Protein AF-A0ABD2PBA4-F1 (afdb_monomer_lite)

Sequence (152 aa):
MIYDAWNKLKSTTIFNCYKHARFVRDDPGFADSISVAGNNDDDDVPLSVWARALKEGLPIGNEELEQYSSVDDFIATYEEPTDENILQNVIVYSQDSDDNDVDDDPEENCPTPSLSEALKAAEVLNLFAHSNFDDDTMKSIMSRLHNAVHTS

pLDDT: mean 75.85, std 15.3, range [40.12, 96.0]

Radius of gyration: 30.37 Å; chains: 1; bounding box: 61×45×69 Å

Secondary structure (DSSP, 8-state):
-HHHHHHH--HHHHHHHHHHTT-S---TTGGGS--S-S-S-TT---HHHHHHHHHH--S--HHHHHHHHTSSTT----PPPPHHHHHHHHHHHHHS-SS-----------PPPPHHHHHHHHHHHHHHHHHH---HHHHHHHHHHHHHHHH-

Organism: NCBI:txid559131

Structure (mmCIF, N/CA/C/O backbone):
data_AF-A0ABD2PBA4-F1
#
_entry.id   AF-A0ABD2PBA4-F1
#
loop_
_atom_site.group_PDB
_atom_site.id
_atom_site.type_symbol
_atom_site.label_atom_id
_atom_site.label_alt_id
_atom_site.label_comp_id
_atom_site.label_asym_id
_atom_site.label_entity_id
_atom_site.label_seq_id
_atom_site.pdbx_PDB_ins_code
_atom_site.Cartn_x
_atom_site.Cartn_y
_atom_site.Cartn_z
_atom_site.occupancy
_atom_site.B_iso_or_equiv
_atom_site.auth_seq_id
_atom_site.auth_comp_id
_atom_site.auth_asym_id
_atom_site.auth_atom_id
_atom_site.pdbx_PDB_model_num
ATOM 1 N N . MET A 1 1 ? 13.531 -28.979 -12.779 1.00 66.50 1 MET A N 1
ATOM 2 C CA . MET A 1 1 ? 12.574 -28.007 -13.359 1.00 66.50 1 MET A CA 1
ATOM 3 C C . MET A 1 1 ? 13.150 -26.591 -13.447 1.00 66.50 1 MET A C 1
ATOM 5 O O . MET A 1 1 ? 13.175 -26.062 -14.547 1.00 66.50 1 MET A O 1
ATOM 9 N N . ILE A 1 2 ? 13.686 -25.994 -12.370 1.00 76.56 2 ILE A N 1
ATOM 10 C CA . ILE A 1 2 ? 14.315 -24.655 -12.457 1.00 76.56 2 ILE A CA 1
ATOM 11 C C . ILE A 1 2 ? 15.716 -24.680 -13.100 1.00 76.56 2 ILE A C 1
ATOM 13 O O . ILE A 1 2 ? 16.056 -23.809 -13.891 1.00 76.56 2 ILE A O 1
ATOM 17 N N . TYR A 1 3 ? 16.495 -25.734 -12.837 1.00 86.50 3 TYR A N 1
ATOM 18 C CA . TYR A 1 3 ? 17.836 -25.932 -13.402 1.00 86.50 3 TYR A CA 1
ATOM 19 C C . TYR A 1 3 ? 17.828 -26.019 -14.940 1.00 86.50 3 TYR A C 1
ATOM 21 O O . TYR A 1 3 ? 18.609 -25.356 -15.619 1.00 86.50 3 TYR A O 1
ATOM 29 N N . ASP A 1 4 ? 16.879 -26.767 -15.507 1.00 84.88 4 ASP A N 1
ATOM 30 C CA . ASP A 1 4 ? 16.744 -26.907 -16.962 1.00 84.88 4 ASP A CA 1
ATOM 31 C C . ASP A 1 4 ? 16.287 -25.611 -17.641 1.00 84.88 4 ASP A C 1
ATOM 33 O O . ASP A 1 4 ? 16.601 -25.385 -18.809 1.00 84.88 4 ASP A O 1
ATOM 37 N N . ALA A 1 5 ? 15.550 -24.757 -16.925 1.00 82.31 5 ALA A N 1
ATOM 38 C CA . ALA A 1 5 ? 15.141 -23.447 -17.421 1.00 82.31 5 ALA A CA 1
ATOM 39 C C . ALA A 1 5 ? 16.347 -22.501 -17.540 1.00 82.31 5 ALA A C 1
ATOM 41 O O . ALA A 1 5 ? 16.506 -21.853 -18.575 1.00 82.31 5 ALA A O 1
ATOM 42 N N . TRP A 1 6 ? 17.244 -22.497 -16.546 1.00 85.06 6 TRP A N 1
ATOM 43 C CA . TRP A 1 6 ? 18.491 -21.725 -16.589 1.00 85.06 6 TRP A CA 1
ATOM 44 C C . TRP A 1 6 ? 19.427 -22.180 -17.712 1.00 85.06 6 TRP A C 1
ATOM 46 O O . TRP A 1 6 ? 19.964 -21.344 -18.432 1.00 85.06 6 TRP A O 1
ATOM 56 N N . ASN A 1 7 ? 19.545 -23.489 -17.946 1.00 89.00 7 ASN A N 1
ATOM 57 C CA . ASN A 1 7 ? 20.377 -24.021 -19.034 1.00 89.00 7 ASN A CA 1
ATOM 58 C C . ASN A 1 7 ? 19.819 -23.740 -20.440 1.00 89.00 7 ASN A C 1
ATOM 60 O O . ASN A 1 7 ? 20.557 -23.780 -21.423 1.00 89.00 7 ASN A O 1
ATOM 64 N N . LYS A 1 8 ? 18.515 -23.465 -20.559 1.00 87.56 8 LYS A N 1
ATOM 65 C CA . LYS A 1 8 ? 17.865 -23.088 -21.826 1.00 87.56 8 LYS A CA 1
ATOM 66 C C . LYS A 1 8 ? 17.869 -21.580 -22.073 1.00 87.56 8 LYS A C 1
ATOM 68 O O . LYS A 1 8 ? 17.494 -21.154 -23.169 1.00 87.56 8 LYS A O 1
ATOM 73 N N . LEU A 1 9 ? 18.272 -20.779 -21.086 1.00 88.19 9 LEU A N 1
ATOM 74 C CA . LEU A 1 9 ? 18.332 -19.331 -21.209 1.00 88.19 9 LEU A CA 1
ATOM 75 C C . LEU A 1 9 ? 19.422 -18.948 -22.213 1.00 88.19 9 LEU A C 1
ATOM 77 O O . LEU A 1 9 ? 20.600 -19.252 -22.039 1.00 88.19 9 LEU A O 1
ATOM 81 N N . LYS A 1 10 ? 19.024 -18.268 -23.288 1.00 92.25 10 LYS A N 1
ATOM 82 C CA . LYS A 1 10 ? 19.948 -17.761 -24.304 1.00 92.25 10 LYS A CA 1
ATOM 83 C C . LYS A 1 10 ? 20.220 -16.284 -24.060 1.00 92.25 10 LYS A C 1
ATOM 85 O O . LYS A 1 10 ? 19.338 -15.552 -23.615 1.00 92.25 10 LYS A O 1
ATOM 90 N N . SER A 1 11 ? 21.405 -15.824 -24.455 1.00 88.88 11 SER A N 1
ATOM 91 C CA . SER A 1 11 ? 21.753 -14.395 -24.430 1.00 88.88 11 SER A CA 1
ATOM 92 C C . SER A 1 11 ? 20.719 -13.534 -25.176 1.00 88.88 11 SER A C 1
ATOM 94 O O . SER A 1 11 ? 20.348 -12.466 -24.700 1.00 88.88 11 SER A O 1
ATOM 96 N N . THR A 1 12 ? 20.147 -14.043 -26.272 1.00 90.81 12 THR A N 1
ATOM 97 C CA . THR A 1 12 ? 19.061 -13.382 -27.019 1.00 90.81 12 THR A CA 1
ATOM 98 C C . THR A 1 12 ? 17.791 -13.191 -26.194 1.00 90.81 12 THR A C 1
ATOM 100 O O . THR A 1 12 ? 17.102 -12.190 -26.352 1.00 90.81 12 THR A O 1
ATOM 103 N N . THR A 1 13 ? 17.473 -14.138 -25.310 1.00 89.00 13 THR A N 1
ATOM 104 C CA . THR A 1 13 ? 16.317 -14.038 -24.415 1.00 89.00 13 THR A CA 1
ATOM 105 C C . THR A 1 13 ? 16.533 -12.911 -23.413 1.00 89.00 13 THR A C 1
ATOM 107 O O . THR A 1 13 ? 15.663 -12.062 -23.264 1.00 89.00 13 THR A O 1
ATOM 110 N N . ILE A 1 14 ? 17.719 -12.851 -22.799 1.00 87.75 14 ILE A N 1
ATOM 111 C CA . ILE A 1 14 ? 18.092 -11.775 -21.869 1.00 87.75 14 ILE A CA 1
ATOM 112 C C . ILE A 1 14 ? 18.046 -10.420 -22.586 1.00 87.75 14 ILE A C 1
ATOM 114 O O . ILE A 1 14 ? 17.422 -9.484 -22.095 1.00 87.75 14 ILE A O 1
ATOM 118 N N . PHE A 1 15 ? 18.635 -10.328 -23.779 1.00 86.44 15 PHE A N 1
ATOM 119 C CA . PHE A 1 15 ? 18.629 -9.107 -24.582 1.00 86.44 15 PHE A CA 1
ATOM 120 C C . PHE A 1 15 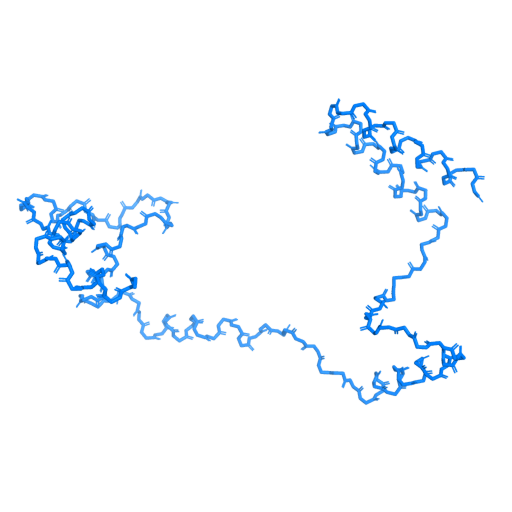? 17.208 -8.631 -24.914 1.00 86.44 15 PHE A C 1
ATOM 122 O O . PHE A 1 15 ? 16.892 -7.456 -24.736 1.00 86.44 15 PHE A O 1
ATOM 129 N N . ASN A 1 16 ? 16.327 -9.542 -25.334 1.00 84.38 16 ASN A N 1
ATOM 130 C CA . ASN A 1 16 ? 14.934 -9.209 -25.621 1.00 84.38 16 ASN A CA 1
ATOM 131 C C . ASN A 1 16 ? 14.201 -8.719 -24.367 1.00 84.38 16 ASN A C 1
ATOM 133 O O . ASN A 1 16 ? 13.466 -7.739 -24.453 1.00 84.38 16 ASN A O 1
ATOM 137 N N . CYS A 1 17 ? 14.437 -9.328 -23.200 1.00 83.88 17 CYS A N 1
ATOM 138 C CA . CYS A 1 17 ? 13.883 -8.838 -21.937 1.00 83.88 17 CYS A CA 1
ATOM 139 C C . CYS A 1 17 ? 14.348 -7.407 -21.634 1.00 83.88 17 CYS A C 1
ATOM 141 O O . CYS A 1 17 ? 13.520 -6.552 -21.337 1.00 83.88 17 CYS A O 1
ATOM 143 N N . TYR A 1 18 ? 15.644 -7.113 -21.782 1.00 82.44 18 TYR A N 1
ATOM 144 C CA . TYR A 1 18 ? 16.186 -5.762 -21.589 1.00 82.44 18 TYR A CA 1
ATOM 145 C C . TYR A 1 18 ? 15.609 -4.754 -22.591 1.00 82.44 18 TYR A C 1
ATOM 147 O O . TYR A 1 18 ? 15.323 -3.613 -22.230 1.00 82.44 18 TYR A O 1
ATOM 155 N N . LYS A 1 19 ? 15.392 -5.169 -23.842 1.00 82.69 19 LYS A N 1
ATOM 156 C CA . LYS A 1 19 ? 14.747 -4.345 -24.867 1.00 82.69 19 LYS A CA 1
ATOM 157 C C . LYS A 1 19 ? 13.286 -4.044 -24.524 1.00 82.69 19 LYS A C 1
ATOM 159 O O . LYS A 1 19 ? 12.886 -2.884 -24.548 1.00 82.69 19 LYS A O 1
ATOM 164 N N . HIS A 1 20 ? 12.501 -5.057 -24.159 1.00 79.94 20 HIS A N 1
ATOM 165 C CA . HIS A 1 20 ? 11.095 -4.883 -23.774 1.00 79.94 20 HIS A CA 1
ATOM 166 C C . HIS A 1 20 ? 10.936 -4.075 -22.483 1.00 79.94 20 HIS A C 1
ATOM 168 O O . HIS A 1 20 ? 10.027 -3.257 -22.387 1.00 79.94 20 HIS A O 1
ATOM 174 N N . ALA A 1 21 ? 11.863 -4.231 -21.539 1.00 76.38 21 ALA A N 1
ATOM 175 C CA . ALA A 1 21 ? 11.937 -3.421 -20.330 1.00 76.38 21 ALA A CA 1
ATOM 176 C C . ALA A 1 21 ? 12.589 -2.039 -20.556 1.00 76.38 21 ALA A C 1
ATOM 178 O O . ALA A 1 21 ? 12.846 -1.329 -19.592 1.00 76.38 21 ALA A O 1
ATOM 179 N N . ARG A 1 22 ? 12.838 -1.642 -21.818 1.00 73.50 22 ARG A N 1
ATOM 180 C CA . ARG A 1 22 ? 13.338 -0.316 -22.239 1.00 73.50 22 ARG A CA 1
ATOM 181 C C . ARG A 1 22 ? 14.720 0.074 -21.690 1.00 73.50 22 ARG A C 1
ATOM 183 O O . ARG A 1 22 ? 15.070 1.252 -21.638 1.00 73.50 22 ARG A O 1
ATOM 190 N N . PHE A 1 23 ? 15.548 -0.908 -21.337 1.00 75.00 23 PHE A N 1
ATOM 191 C CA . PHE A 1 23 ? 16.954 -0.683 -20.981 1.00 75.00 23 PHE A CA 1
ATOM 192 C C . PHE A 1 23 ? 17.845 -0.433 -22.203 1.00 75.00 23 PHE A C 1
ATOM 194 O O . PHE A 1 23 ? 18.869 0.242 -22.092 1.00 75.00 23 PHE A O 1
ATOM 201 N N . VAL A 1 24 ? 17.470 -0.975 -23.364 1.00 76.19 24 VAL A N 1
ATOM 202 C CA . VAL A 1 24 ? 18.208 -0.802 -24.622 1.00 76.19 24 VAL A CA 1
ATOM 203 C C . VAL A 1 24 ? 17.657 0.416 -25.362 1.00 76.19 24 VAL A C 1
ATOM 205 O O . VAL A 1 24 ? 16.467 0.480 -25.665 1.00 76.19 24 VAL A O 1
ATOM 208 N N . ARG A 1 25 ? 18.522 1.397 -25.635 1.00 67.00 25 ARG A N 1
ATOM 209 C CA . ARG A 1 25 ? 18.192 2.588 -26.427 1.00 67.00 25 ARG A CA 1
ATOM 210 C C . ARG A 1 25 ? 18.420 2.272 -27.905 1.00 67.00 25 ARG A C 1
ATOM 212 O O . ARG A 1 25 ? 19.555 2.325 -28.363 1.00 67.00 25 ARG A O 1
ATOM 219 N N . ASP A 1 26 ? 17.355 1.939 -28.626 1.00 63.47 26 ASP A N 1
ATOM 220 C CA . ASP A 1 26 ? 17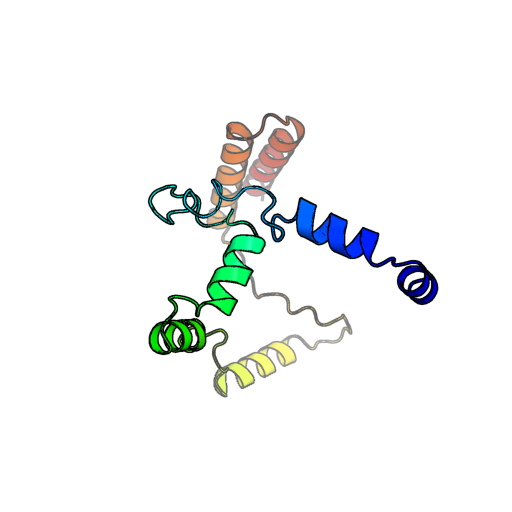.418 1.754 -30.085 1.00 63.47 26 ASP A CA 1
ATOM 221 C C . ASP A 1 26 ? 17.321 3.096 -30.850 1.00 63.47 26 ASP A C 1
ATOM 223 O O . ASP A 1 26 ? 17.610 3.138 -32.042 1.00 63.47 26 ASP A O 1
ATOM 227 N N . ASP A 1 27 ? 16.957 4.197 -30.175 1.00 56.44 27 ASP A N 1
ATOM 228 C CA . ASP A 1 27 ? 16.747 5.517 -30.784 1.00 56.44 27 ASP A CA 1
ATOM 229 C C . ASP A 1 27 ? 17.478 6.627 -29.990 1.00 56.44 27 ASP A C 1
ATOM 231 O O . ASP A 1 27 ? 17.219 6.791 -28.789 1.00 56.44 27 ASP A O 1
ATOM 235 N N . PRO A 1 28 ? 18.396 7.398 -30.612 1.00 53.84 28 PRO A N 1
ATOM 236 C CA . PRO A 1 28 ? 19.059 8.533 -29.971 1.00 53.84 28 PRO A CA 1
ATOM 237 C C . PRO A 1 28 ? 18.107 9.688 -29.606 1.00 53.84 28 PRO A C 1
ATOM 239 O O . PRO A 1 28 ? 18.500 10.543 -28.818 1.00 53.84 28 PRO A O 1
ATOM 242 N N . GLY A 1 29 ? 16.867 9.712 -30.113 1.00 50.88 29 GLY A N 1
ATOM 243 C CA . GLY A 1 29 ? 15.868 10.739 -29.788 1.00 50.88 29 GLY A CA 1
ATOM 244 C C . GLY A 1 29 ? 15.077 10.509 -28.492 1.00 50.88 29 GLY A C 1
ATOM 245 O O . GLY A 1 29 ? 14.433 11.429 -28.001 1.00 50.88 29 GLY A O 1
ATOM 246 N N . PHE A 1 30 ? 15.128 9.308 -27.905 1.00 51.16 30 PHE A N 1
ATOM 247 C CA . PHE A 1 30 ? 14.354 8.965 -26.697 1.00 51.16 30 PHE A CA 1
ATOM 248 C C . PHE A 1 30 ? 15.102 9.268 -25.386 1.00 51.16 30 PHE A C 1
ATOM 250 O O . PHE A 1 30 ? 14.560 9.129 -24.291 1.00 51.16 30 PHE A O 1
ATOM 257 N N . ALA A 1 31 ? 16.377 9.656 -25.470 1.00 50.16 31 ALA A N 1
ATOM 258 C CA . ALA A 1 31 ? 17.201 9.922 -24.293 1.00 50.16 31 ALA A CA 1
ATOM 259 C C . ALA A 1 31 ? 16.815 11.210 -23.540 1.00 50.16 31 ALA A C 1
ATOM 261 O O . ALA A 1 31 ? 17.262 11.361 -22.407 1.00 50.16 31 ALA A O 1
ATOM 262 N N . ASP A 1 32 ? 15.987 12.077 -24.133 1.00 47.47 32 ASP A N 1
ATOM 263 C CA . ASP A 1 32 ? 15.746 13.448 -23.656 1.00 47.47 32 ASP A CA 1
ATOM 264 C C . ASP A 1 32 ? 14.282 13.739 -23.263 1.00 47.47 32 ASP A C 1
ATOM 266 O O . ASP A 1 32 ? 13.960 14.822 -22.794 1.00 47.47 32 ASP A O 1
ATOM 270 N N . SER A 1 33 ? 13.362 12.778 -23.426 1.00 47.84 33 SER A N 1
ATOM 271 C CA . SER A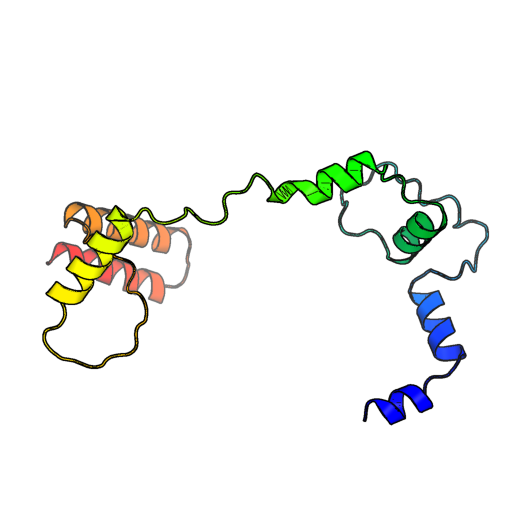 1 33 ? 11.924 13.005 -23.186 1.00 47.84 33 SER A CA 1
ATOM 272 C C . SER A 1 33 ? 11.396 12.454 -21.858 1.00 47.84 33 SER A C 1
ATOM 274 O O . SER A 1 33 ? 10.186 12.390 -21.669 1.00 47.84 33 SER A O 1
ATOM 276 N N . ILE A 1 34 ? 12.267 12.034 -20.939 1.00 49.31 34 ILE A N 1
ATOM 277 C CA . ILE A 1 34 ? 11.867 11.718 -19.558 1.00 49.31 34 ILE A CA 1
ATOM 278 C C . ILE A 1 34 ? 12.523 12.755 -18.650 1.00 49.31 34 ILE A C 1
ATOM 280 O O . ILE A 1 34 ? 13.345 12.454 -17.790 1.00 49.31 34 ILE A O 1
ATOM 284 N N . SER A 1 35 ? 12.183 14.018 -18.893 1.00 45.38 35 SER A N 1
ATOM 285 C CA . SER A 1 35 ? 12.215 15.017 -17.840 1.00 45.38 35 SER A CA 1
ATOM 286 C C . SER A 1 35 ? 11.220 14.562 -16.775 1.00 45.38 35 SER A C 1
ATOM 288 O O . SER A 1 35 ? 10.023 14.464 -17.053 1.00 45.38 35 SER A O 1
ATOM 290 N N . VAL A 1 36 ? 11.717 14.277 -15.571 1.00 50.12 36 VAL A N 1
ATOM 291 C CA . VAL A 1 36 ? 10.933 14.204 -14.328 1.00 50.12 36 VAL A CA 1
ATOM 292 C C . VAL A 1 36 ? 10.397 15.611 -14.057 1.00 50.12 36 VAL A C 1
ATOM 294 O O . VAL A 1 36 ? 10.909 16.367 -13.243 1.00 50.12 36 VAL A O 1
ATOM 297 N N . ALA A 1 37 ? 9.451 16.036 -14.879 1.00 48.25 37 ALA A N 1
ATOM 298 C CA . ALA A 1 37 ? 8.822 17.335 -14.809 1.00 48.25 37 ALA A CA 1
ATOM 299 C C . ALA A 1 37 ? 7.374 17.153 -15.262 1.00 48.25 37 ALA A C 1
ATOM 301 O O . ALA A 1 37 ? 7.032 17.392 -16.417 1.00 48.25 37 ALA A O 1
ATOM 302 N N . GLY A 1 38 ? 6.536 16.711 -14.322 1.00 45.44 38 GLY A N 1
ATOM 303 C CA . GLY A 1 38 ? 5.153 17.177 -14.288 1.00 45.44 38 GLY A CA 1
ATOM 304 C C . GLY A 1 38 ? 4.039 16.202 -14.647 1.00 45.44 38 GLY A C 1
ATOM 305 O O . GLY A 1 38 ? 3.067 16.667 -15.227 1.00 45.44 38 GLY A O 1
ATOM 306 N N . ASN A 1 39 ? 4.104 14.922 -14.268 1.00 40.12 39 ASN A N 1
ATOM 307 C CA . ASN A 1 39 ? 2.890 14.101 -14.165 1.00 40.12 39 ASN A CA 1
ATOM 308 C C . ASN A 1 39 ? 2.814 13.475 -12.768 1.00 40.12 39 ASN A C 1
ATOM 310 O O . ASN A 1 39 ? 3.691 12.713 -12.387 1.00 40.12 39 ASN A O 1
ATOM 314 N N . ASN A 1 40 ? 1.764 13.850 -12.041 1.00 48.59 40 ASN A N 1
ATOM 315 C CA . ASN A 1 40 ? 1.453 13.561 -10.636 1.00 48.59 40 ASN A CA 1
ATOM 316 C C . ASN A 1 40 ? 1.063 12.091 -10.343 1.00 48.59 40 ASN A C 1
ATOM 318 O O . ASN A 1 40 ? 0.294 11.847 -9.420 1.00 48.59 40 ASN A O 1
ATOM 322 N N . ASP A 1 41 ? 1.576 11.128 -11.109 1.00 53.22 41 ASP A N 1
ATOM 323 C CA . ASP A 1 41 ? 1.389 9.694 -10.852 1.00 53.22 41 ASP A CA 1
ATOM 324 C C . ASP A 1 41 ? 2.765 9.091 -10.527 1.00 53.22 41 ASP A C 1
ATOM 326 O O . ASP A 1 41 ? 3.407 8.454 -11.366 1.00 53.22 41 ASP A O 1
ATOM 330 N N . ASP A 1 42 ? 3.255 9.373 -9.317 1.00 56.97 42 ASP A N 1
ATOM 331 C CA . ASP A 1 42 ? 4.604 9.015 -8.846 1.00 56.97 42 ASP A CA 1
ATOM 332 C C . ASP A 1 42 ? 4.858 7.490 -8.775 1.00 56.97 42 ASP A C 1
ATOM 334 O O . ASP A 1 42 ? 6.007 7.055 -8.666 1.00 56.97 42 ASP A O 1
ATOM 338 N N . ASP A 1 43 ? 3.817 6.662 -8.915 1.00 57.78 43 ASP A N 1
ATOM 339 C CA . ASP A 1 43 ? 3.892 5.208 -8.722 1.00 57.78 43 ASP A CA 1
ATOM 340 C C . ASP A 1 43 ? 4.235 4.400 -9.993 1.00 57.78 43 ASP A C 1
ATOM 342 O O . ASP A 1 43 ? 4.691 3.260 -9.893 1.00 57.78 43 ASP A O 1
ATOM 346 N N . ASP A 1 44 ? 4.096 4.970 -11.198 1.00 67.00 44 ASP A N 1
ATOM 347 C CA . ASP A 1 44 ? 4.231 4.234 -12.475 1.00 67.00 44 ASP A CA 1
ATOM 348 C C . ASP A 1 44 ? 5.546 4.525 -13.230 1.00 67.00 44 ASP A C 1
ATOM 350 O O . ASP A 1 44 ? 5.631 4.529 -14.465 1.00 67.00 44 ASP A O 1
ATOM 354 N N . VAL A 1 45 ? 6.634 4.756 -12.492 1.00 69.94 45 VAL A N 1
ATOM 355 C CA . VAL A 1 45 ? 7.958 5.007 -13.081 1.00 69.94 45 VAL A CA 1
ATOM 356 C C . VAL A 1 45 ? 8.582 3.696 -13.608 1.00 69.94 45 VAL A C 1
ATOM 358 O O . VAL A 1 45 ? 8.845 2.773 -12.832 1.00 69.94 45 VAL A O 1
ATOM 361 N N . PRO A 1 46 ? 8.917 3.578 -14.915 1.00 75.94 46 PRO A N 1
ATOM 362 C CA . PRO A 1 46 ? 9.478 2.344 -15.473 1.00 75.94 46 PRO A CA 1
ATOM 363 C C . PRO A 1 46 ? 10.820 1.943 -14.841 1.00 75.94 46 PRO A C 1
ATOM 365 O O . PRO A 1 46 ? 11.709 2.777 -14.674 1.00 75.94 46 PRO A O 1
ATOM 368 N N . LEU A 1 47 ? 11.044 0.640 -14.618 1.00 73.69 47 LEU A N 1
ATOM 369 C CA . LEU A 1 47 ? 12.268 0.102 -13.992 1.00 73.69 47 LEU A CA 1
ATOM 370 C C . LEU A 1 47 ? 13.576 0.550 -14.679 1.00 73.69 47 LEU A C 1
ATOM 372 O O . LEU A 1 47 ? 14.599 0.744 -14.024 1.00 73.69 47 LEU A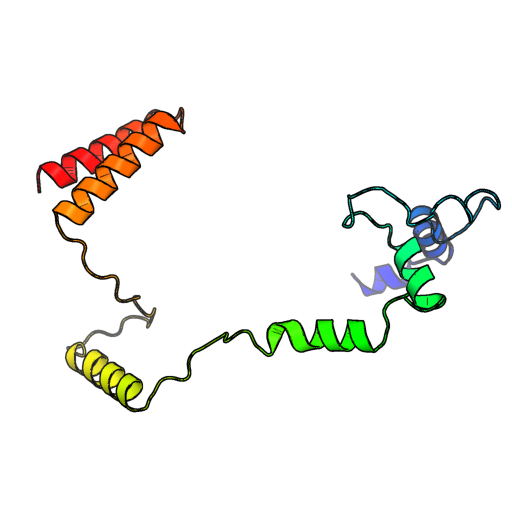 O 1
ATOM 376 N N . SER A 1 48 ? 13.554 0.764 -15.998 1.00 74.81 48 SER A N 1
ATOM 377 C CA . SER A 1 48 ? 14.702 1.293 -16.748 1.00 74.81 48 SER A CA 1
ATOM 378 C C . SER A 1 48 ? 15.119 2.709 -16.337 1.00 74.81 48 SER A C 1
ATOM 380 O O . SER A 1 48 ? 16.273 3.087 -16.536 1.00 74.81 48 SER A O 1
ATOM 382 N N . VAL A 1 49 ? 14.179 3.509 -15.823 1.00 75.31 49 VAL A N 1
ATOM 383 C CA . VAL A 1 49 ? 14.422 4.869 -15.320 1.00 75.31 49 VAL A CA 1
ATOM 384 C C . VAL A 1 49 ? 15.082 4.782 -13.947 1.00 75.31 49 VAL A C 1
ATOM 386 O O . VAL A 1 49 ? 16.166 5.334 -13.775 1.00 75.31 49 VAL A O 1
ATOM 389 N N . TRP A 1 50 ? 14.520 3.983 -13.035 1.00 74.25 50 TRP A N 1
ATOM 390 C CA . TRP A 1 50 ? 15.099 3.712 -11.714 1.00 74.25 50 TRP A CA 1
ATOM 391 C C . TRP A 1 50 ? 16.527 3.175 -11.783 1.00 74.25 50 TRP A C 1
ATOM 393 O O . TRP A 1 50 ? 17.427 3.688 -11.125 1.00 74.25 50 TRP A O 1
ATOM 403 N N . ALA A 1 51 ? 16.771 2.179 -12.632 1.00 76.69 51 ALA A N 1
ATOM 404 C CA . ALA A 1 51 ? 18.100 1.599 -12.789 1.00 76.69 51 ALA A CA 1
ATOM 405 C C . ALA A 1 51 ? 19.131 2.587 -13.360 1.00 76.69 51 ALA A C 1
ATOM 407 O O . ALA A 1 51 ? 20.323 2.475 -13.071 1.00 76.69 51 ALA A O 1
ATOM 408 N N . ARG A 1 52 ? 18.689 3.553 -14.176 1.00 76.19 52 ARG A N 1
ATOM 409 C CA . ARG A 1 52 ? 19.556 4.625 -14.670 1.00 76.19 52 ARG A CA 1
ATOM 410 C C . ARG A 1 52 ? 19.854 5.633 -13.570 1.00 76.19 52 ARG A C 1
ATOM 412 O O . ARG A 1 52 ? 21.022 5.945 -13.385 1.00 76.19 52 ARG A O 1
ATOM 419 N N . ALA A 1 53 ? 18.835 6.058 -12.827 1.00 72.69 53 ALA A N 1
ATOM 420 C CA . ALA A 1 53 ? 19.004 6.951 -11.689 1.00 72.69 53 ALA A CA 1
ATOM 421 C C . ALA A 1 53 ? 19.966 6.341 -10.655 1.00 72.69 53 ALA A C 1
ATOM 423 O O . ALA A 1 53 ? 20.920 6.985 -10.252 1.00 72.69 53 ALA A O 1
ATOM 424 N N . LEU A 1 54 ? 19.835 5.048 -10.340 1.00 72.44 54 LEU A N 1
ATOM 425 C CA . LEU A 1 54 ? 20.784 4.322 -9.484 1.00 72.44 54 LEU A CA 1
ATOM 426 C C . LEU A 1 54 ? 22.223 4.334 -10.018 1.00 72.44 54 LEU A C 1
ATOM 428 O O . LEU A 1 54 ? 23.167 4.493 -9.250 1.00 72.44 54 LEU A O 1
ATOM 432 N N . LYS A 1 55 ? 22.405 4.160 -11.332 1.00 73.06 55 LYS A N 1
ATOM 433 C CA . LYS A 1 55 ? 23.732 4.175 -11.965 1.00 73.06 55 LYS A CA 1
ATOM 434 C C . LYS A 1 55 ? 24.359 5.572 -11.976 1.00 73.06 55 LYS A C 1
ATOM 436 O O . LYS A 1 55 ? 25.573 5.692 -11.842 1.00 73.06 55 LYS A O 1
ATOM 441 N N . GLU A 1 56 ? 23.550 6.598 -12.213 1.00 76.06 56 GLU A N 1
ATOM 442 C CA . GLU A 1 56 ? 23.973 8.002 -12.284 1.00 76.06 56 GLU A CA 1
ATOM 443 C C . GLU A 1 56 ? 24.100 8.640 -10.888 1.00 76.06 56 GLU A C 1
ATOM 445 O O . GLU A 1 56 ? 24.644 9.735 -10.763 1.00 76.06 56 GLU A O 1
ATOM 450 N N . GLY A 1 57 ? 23.698 7.906 -9.847 1.00 65.50 57 GLY A N 1
ATOM 451 C CA . GLY A 1 57 ? 23.493 8.418 -8.503 1.00 65.50 57 GLY A CA 1
ATOM 452 C C . GLY A 1 57 ? 22.051 8.885 -8.386 1.00 65.50 57 GLY A C 1
ATOM 453 O O . GLY A 1 57 ? 21.619 9.779 -9.115 1.00 65.50 57 GLY A O 1
ATOM 454 N N . LEU A 1 58 ? 21.283 8.250 -7.496 1.00 64.69 58 LEU A N 1
ATOM 455 C CA . LEU A 1 58 ? 19.952 8.751 -7.185 1.00 64.69 58 LEU A CA 1
ATOM 456 C C . LEU A 1 58 ? 20.108 10.196 -6.691 1.00 64.69 58 LEU A C 1
ATOM 458 O O . LEU A 1 58 ? 21.043 10.467 -5.934 1.00 64.69 58 LEU A O 1
ATOM 462 N N . PRO A 1 59 ? 19.186 11.111 -7.030 1.00 65.25 59 PRO A N 1
ATOM 463 C CA . PRO A 1 59 ? 19.119 12.419 -6.391 1.00 65.25 59 PRO A CA 1
ATOM 464 C C . PRO A 1 59 ? 18.602 12.298 -4.947 1.00 65.25 59 PRO A C 1
ATOM 466 O O . PRO A 1 59 ? 18.009 13.239 -4.449 1.00 65.25 59 PRO A O 1
ATOM 469 N N . ILE A 1 60 ? 18.776 11.132 -4.317 1.00 63.25 60 ILE A N 1
ATOM 470 C CA . ILE A 1 60 ? 18.476 10.896 -2.916 1.00 63.25 60 ILE A CA 1
ATOM 471 C C . ILE A 1 60 ? 19.780 11.162 -2.176 1.00 63.25 60 ILE A C 1
ATOM 473 O O . ILE A 1 60 ? 20.740 10.392 -2.288 1.00 63.25 60 ILE A O 1
ATOM 477 N N . GLY A 1 61 ? 19.846 12.297 -1.491 1.00 71.75 61 GLY A N 1
ATOM 478 C CA . GLY A 1 61 ? 20.970 12.620 -0.626 1.00 71.75 61 GLY A CA 1
ATOM 479 C C . GLY A 1 61 ? 21.090 11.600 0.508 1.00 71.75 61 GLY A C 1
ATOM 480 O O . GLY A 1 61 ? 20.106 10.984 0.912 1.00 71.75 61 GLY A O 1
ATOM 481 N N . ASN A 1 62 ? 22.293 11.444 1.072 1.00 71.56 62 ASN A N 1
ATOM 482 C CA . ASN A 1 62 ? 22.480 10.611 2.271 1.00 71.56 62 ASN A CA 1
ATOM 483 C C . ASN A 1 62 ? 21.521 11.022 3.405 1.00 71.56 62 ASN A C 1
ATOM 485 O O . ASN A 1 62 ? 21.054 10.168 4.143 1.00 71.56 62 ASN A O 1
ATOM 489 N N . GLU A 1 63 ? 21.189 12.311 3.491 1.00 75.38 63 GLU A N 1
ATOM 490 C CA . GLU A 1 63 ? 20.237 12.872 4.454 1.00 75.38 63 GLU A CA 1
ATOM 491 C C . GLU A 1 63 ? 18.798 12.369 4.241 1.00 75.38 63 GLU A C 1
ATOM 493 O O . GLU A 1 63 ? 18.135 11.977 5.195 1.00 75.38 63 GLU A O 1
ATOM 498 N N . GLU A 1 64 ? 18.321 12.301 2.995 1.00 77.44 64 GLU A N 1
ATOM 499 C CA . GLU A 1 64 ? 16.983 11.777 2.674 1.00 77.44 64 GLU A CA 1
ATOM 500 C C . GLU A 1 64 ? 16.901 10.266 2.925 1.00 77.44 64 GLU A C 1
ATOM 502 O O . GLU A 1 64 ? 15.872 9.752 3.366 1.00 77.44 64 GLU A O 1
ATOM 507 N N . LEU A 1 65 ? 18.005 9.547 2.697 1.00 78.00 65 LEU A N 1
ATOM 508 C CA . LEU A 1 65 ? 18.103 8.125 3.014 1.00 78.00 65 LEU A CA 1
ATOM 509 C C . LEU A 1 65 ? 18.105 7.874 4.531 1.00 78.00 65 LEU A C 1
ATOM 511 O O . LEU A 1 65 ? 17.431 6.956 4.998 1.00 78.00 65 LEU A O 1
ATOM 515 N N . GLU A 1 66 ? 18.830 8.688 5.300 1.00 81.81 66 GLU A N 1
ATOM 516 C CA . GLU A 1 66 ? 18.823 8.637 6.767 1.00 81.81 66 GLU A CA 1
ATOM 517 C C . GLU A 1 66 ? 17.433 8.968 7.328 1.00 81.81 66 GLU A C 1
ATOM 519 O O . GLU A 1 66 ? 16.940 8.276 8.225 1.00 81.81 66 GLU A O 1
ATOM 524 N N . GLN A 1 67 ? 16.747 9.954 6.746 1.00 83.50 67 GLN A N 1
ATOM 525 C CA . GLN A 1 67 ? 15.372 10.281 7.109 1.00 83.50 67 GLN A CA 1
ATOM 526 C C . GLN A 1 67 ? 14.422 9.110 6.835 1.00 83.50 67 GLN A C 1
ATOM 528 O O . GLN A 1 67 ? 13.640 8.763 7.712 1.00 83.50 67 GLN A O 1
ATOM 533 N N . TYR A 1 68 ? 14.518 8.462 5.668 1.00 81.94 68 TYR A N 1
ATOM 534 C CA . TYR A 1 68 ? 13.721 7.270 5.363 1.00 81.94 68 TYR A CA 1
ATOM 535 C C . TYR A 1 68 ? 13.994 6.132 6.354 1.00 81.94 68 TYR A C 1
ATOM 537 O O . TYR A 1 68 ? 13.067 5.479 6.824 1.00 81.94 68 TYR A O 1
ATOM 545 N N . SER A 1 69 ? 15.263 5.913 6.708 1.00 84.12 69 SER A N 1
ATOM 546 C CA . SER A 1 69 ? 15.641 4.840 7.635 1.00 84.12 69 SER A CA 1
ATOM 547 C C . SER A 1 69 ? 15.108 5.027 9.057 1.00 84.12 69 SER A C 1
ATOM 549 O O . SER A 1 69 ? 14.948 4.039 9.762 1.00 84.12 69 SER A O 1
ATOM 551 N N . SER A 1 70 ? 14.815 6.269 9.454 1.00 86.44 70 SER A N 1
ATOM 552 C CA . SER A 1 70 ? 14.368 6.637 10.804 1.00 86.44 70 SER A CA 1
ATOM 553 C C . SER A 1 70 ? 12.860 6.899 10.907 1.00 86.44 70 SER A C 1
ATOM 555 O O . SER A 1 70 ? 12.376 7.320 11.958 1.00 86.44 70 SER A O 1
ATOM 557 N N . VAL A 1 71 ? 12.092 6.646 9.838 1.00 86.00 71 VAL A N 1
ATOM 558 C CA . VAL A 1 71 ? 10.630 6.852 9.825 1.00 86.00 71 VAL A CA 1
ATOM 559 C C . VAL A 1 71 ? 9.934 6.030 10.909 1.00 86.00 71 VAL A C 1
ATOM 561 O O . VAL A 1 71 ? 9.044 6.540 11.589 1.00 86.00 71 VAL A O 1
ATOM 564 N N . ASP A 1 72 ? 10.369 4.787 11.103 1.00 85.50 72 ASP A N 1
ATOM 565 C CA . ASP A 1 72 ? 9.728 3.859 12.035 1.00 85.50 72 ASP A CA 1
ATOM 566 C C . ASP A 1 72 ? 10.253 3.993 13.475 1.00 85.50 72 ASP A C 1
ATOM 568 O O . ASP A 1 72 ? 9.621 3.495 14.404 1.00 85.50 72 ASP A O 1
ATOM 572 N N . ASP A 1 73 ? 11.359 4.716 13.695 1.00 84.81 73 ASP A N 1
ATOM 573 C CA . ASP A 1 73 ? 12.013 4.832 15.011 1.00 84.81 73 ASP A CA 1
ATOM 574 C C . ASP A 1 73 ? 11.120 5.503 16.066 1.00 84.81 73 ASP A C 1
ATOM 576 O O . ASP A 1 73 ? 11.258 5.256 17.266 1.00 84.81 73 ASP A O 1
ATOM 580 N N . PHE A 1 74 ? 10.197 6.362 15.629 1.00 78.75 74 PHE A N 1
ATOM 581 C CA . PHE A 1 74 ? 9.270 7.084 16.506 1.00 78.75 74 PHE A CA 1
ATOM 582 C C . PHE A 1 74 ? 7.866 6.476 16.533 1.00 78.75 74 PHE A C 1
ATOM 584 O O . PHE A 1 74 ? 6.982 6.994 17.222 1.00 78.75 74 PHE A O 1
ATOM 591 N N . ILE A 1 75 ? 7.642 5.388 15.795 1.00 83.38 75 ILE A N 1
ATOM 592 C CA . ILE A 1 75 ? 6.372 4.675 15.794 1.00 83.38 75 ILE A CA 1
ATOM 593 C C . ILE A 1 75 ? 6.436 3.638 16.914 1.00 83.38 75 ILE A C 1
ATOM 595 O O . ILE A 1 75 ? 7.072 2.594 16.792 1.00 83.38 75 ILE A O 1
ATOM 599 N N . ALA A 1 76 ? 5.763 3.927 18.029 1.00 77.50 76 ALA A N 1
ATOM 600 C CA . ALA A 1 76 ? 5.554 2.939 19.080 1.00 77.50 76 ALA A CA 1
ATOM 601 C C . ALA A 1 76 ? 4.683 1.802 18.519 1.00 77.50 76 ALA A C 1
ATOM 603 O O . ALA A 1 76 ? 3.470 1.943 18.380 1.00 77.50 76 ALA A O 1
ATOM 604 N N . THR A 1 77 ? 5.316 0.689 18.147 1.00 77.50 77 THR A N 1
ATOM 605 C CA . THR A 1 77 ? 4.637 -0.502 17.609 1.00 77.50 77 THR A CA 1
ATOM 606 C C . THR A 1 77 ? 4.079 -1.403 18.710 1.00 77.50 77 THR A C 1
ATOM 608 O O . THR A 1 77 ? 3.236 -2.254 18.437 1.00 77.50 77 THR A O 1
ATOM 611 N N . TYR A 1 78 ? 4.518 -1.199 19.952 1.00 74.38 78 TYR A N 1
ATOM 612 C CA . TYR A 1 78 ? 4.032 -1.873 21.148 1.00 74.38 78 TYR A CA 1
ATOM 613 C C . TYR A 1 78 ? 4.289 -0.999 22.385 1.00 74.38 78 TYR A C 1
ATOM 615 O O . TYR A 1 78 ? 5.254 -0.236 22.432 1.00 74.38 78 TYR A O 1
ATOM 623 N N . GLU A 1 79 ? 3.426 -1.112 23.392 1.00 79.88 79 GLU A N 1
ATOM 624 C CA . GLU A 1 79 ? 3.687 -0.608 24.741 1.00 79.88 79 GLU A CA 1
ATOM 625 C C . GLU A 1 79 ? 4.270 -1.764 25.565 1.00 79.88 79 GLU A C 1
ATOM 627 O O . GLU A 1 79 ? 3.709 -2.861 25.573 1.00 79.88 79 GLU A O 1
ATOM 632 N N . GLU A 1 80 ? 5.422 -1.560 26.213 1.00 81.44 80 GLU A N 1
ATOM 633 C CA . GLU A 1 80 ? 5.987 -2.572 27.111 1.00 81.44 80 GLU A CA 1
ATOM 634 C C . GLU A 1 80 ? 5.052 -2.725 28.324 1.00 81.44 80 GLU A C 1
ATOM 636 O O . GLU A 1 80 ? 4.772 -1.733 29.007 1.00 81.44 80 GLU A O 1
ATOM 641 N N . PRO A 1 81 ? 4.519 -3.929 28.597 1.00 82.31 81 PRO A N 1
ATOM 642 C CA . PRO A 1 81 ? 3.603 -4.114 29.708 1.00 82.31 81 PRO A CA 1
ATOM 643 C C . PRO A 1 81 ? 4.336 -3.845 31.022 1.00 82.31 81 PRO A C 1
ATOM 645 O O . PRO A 1 81 ? 5.423 -4.364 31.266 1.00 82.31 81 PRO A O 1
ATOM 648 N N . THR A 1 82 ? 3.726 -3.039 31.887 1.00 86.94 82 THR A N 1
ATOM 649 C CA . THR A 1 82 ? 4.248 -2.816 33.239 1.00 86.94 82 THR A CA 1
ATOM 650 C C . THR A 1 82 ? 4.113 -4.079 34.092 1.00 86.94 82 THR A C 1
ATOM 652 O O . THR A 1 82 ? 3.224 -4.898 33.854 1.00 86.94 82 THR A O 1
ATOM 655 N N . ASP A 1 83 ? 4.940 -4.215 35.133 1.00 87.62 83 ASP A N 1
ATOM 656 C CA . ASP A 1 83 ? 4.844 -5.326 36.096 1.00 87.62 83 ASP A CA 1
ATOM 657 C C . ASP A 1 83 ? 3.422 -5.482 36.668 1.00 87.62 83 ASP A C 1
ATOM 659 O O . ASP A 1 83 ? 2.951 -6.600 36.867 1.00 87.62 83 ASP A O 1
ATOM 663 N N . GLU A 1 84 ? 2.702 -4.373 36.868 1.00 84.44 84 GLU A N 1
ATOM 664 C CA . GLU A 1 84 ? 1.307 -4.387 37.321 1.00 84.44 84 GLU A CA 1
ATOM 665 C C . GLU A 1 84 ? 0.370 -4.989 36.264 1.00 84.44 84 GLU A C 1
ATOM 667 O O . GLU A 1 84 ? -0.454 -5.836 36.594 1.00 84.44 84 GLU A O 1
ATOM 672 N N . ASN A 1 85 ? 0.540 -4.634 34.983 1.00 84.00 85 ASN A N 1
ATOM 673 C CA . ASN A 1 85 ? -0.228 -5.230 33.881 1.00 84.00 85 ASN A CA 1
ATOM 674 C C . ASN A 1 85 ? 0.025 -6.744 33.778 1.00 84.00 85 ASN A C 1
ATOM 676 O O . ASN A 1 85 ? -0.893 -7.514 33.499 1.00 84.00 85 ASN A O 1
ATOM 680 N N . ILE A 1 86 ? 1.260 -7.181 34.043 1.00 86.88 86 ILE A N 1
ATOM 681 C CA . ILE A 1 86 ? 1.626 -8.602 34.058 1.00 86.88 86 ILE A CA 1
ATOM 682 C C . ILE A 1 86 ? 0.921 -9.320 35.215 1.00 86.88 86 ILE A C 1
ATOM 684 O O . ILE A 1 86 ? 0.332 -10.383 35.012 1.00 86.88 86 ILE A O 1
ATOM 688 N N . LEU A 1 87 ? 0.937 -8.743 36.420 1.00 86.75 87 LEU A N 1
ATOM 689 C CA . LEU A 1 87 ? 0.266 -9.318 37.589 1.00 86.75 87 LEU A CA 1
ATOM 690 C C . LEU A 1 87 ? -1.255 -9.356 37.418 1.00 86.75 87 LEU A C 1
ATOM 692 O O . LEU A 1 87 ? -1.874 -10.368 37.744 1.00 86.75 87 LEU A O 1
ATOM 696 N N . GLN A 1 88 ? -1.846 -8.296 36.867 1.00 81.00 88 GLN A N 1
ATOM 697 C CA . GLN A 1 88 ? -3.274 -8.225 36.573 1.00 81.00 88 GLN A CA 1
ATOM 698 C C . GLN A 1 88 ? -3.682 -9.336 35.597 1.00 81.00 88 GLN A C 1
ATOM 700 O O . GLN A 1 88 ? -4.656 -10.038 35.861 1.00 81.00 88 GLN A O 1
ATOM 705 N N . ASN A 1 89 ? -2.899 -9.560 34.535 1.00 75.19 89 ASN A N 1
ATOM 706 C CA . ASN A 1 89 ? -3.127 -10.669 33.610 1.00 75.19 89 ASN A CA 1
ATOM 707 C C . ASN A 1 89 ? -3.066 -12.016 34.335 1.00 75.19 89 ASN A C 1
ATOM 709 O O . ASN A 1 89 ? -3.996 -12.806 34.223 1.00 75.19 89 ASN A O 1
ATOM 713 N N . VAL A 1 90 ? -2.026 -12.279 35.132 1.00 78.88 90 VAL A N 1
ATOM 714 C CA . VAL A 1 90 ? -1.900 -13.555 35.860 1.00 78.88 90 VAL A CA 1
ATOM 715 C C . VAL A 1 90 ? -3.078 -13.788 36.808 1.00 78.88 90 VAL A C 1
ATOM 717 O O . VAL A 1 90 ? -3.576 -14.910 36.884 1.00 78.88 90 VAL A O 1
ATOM 720 N N . ILE A 1 91 ? -3.543 -12.754 37.513 1.00 77.69 91 ILE A N 1
ATOM 721 C CA . ILE A 1 91 ? -4.691 -12.847 38.427 1.00 77.69 91 ILE A CA 1
ATOM 722 C C . ILE A 1 91 ? -5.974 -13.161 37.652 1.00 77.69 91 ILE A C 1
ATOM 724 O O . ILE A 1 91 ? -6.708 -14.051 38.066 1.00 77.69 91 ILE A O 1
ATOM 728 N N . VAL A 1 92 ? -6.212 -12.491 36.520 1.00 69.81 92 VAL A N 1
ATOM 729 C CA . VAL A 1 92 ? -7.373 -12.749 35.651 1.00 69.81 92 VAL A CA 1
ATOM 730 C C . VAL A 1 92 ? -7.345 -14.194 35.133 1.00 69.81 92 VAL A C 1
ATOM 732 O O . VAL A 1 92 ? -8.298 -14.934 35.355 1.00 69.81 92 VAL A O 1
ATOM 735 N N . TYR A 1 93 ? -6.214 -14.657 34.590 1.00 61.56 93 TYR A N 1
ATOM 736 C CA . TYR A 1 93 ? -6.069 -16.033 34.089 1.00 61.56 93 TYR A CA 1
ATOM 737 C C . TYR A 1 93 ? -6.191 -17.109 35.179 1.00 61.56 93 TYR A C 1
ATOM 739 O O . TYR A 1 93 ? -6.659 -18.213 34.912 1.00 61.56 93 TYR A O 1
ATOM 747 N N . SER A 1 94 ? -5.779 -16.819 36.417 1.00 62.56 94 SER A N 1
ATOM 748 C CA . SER A 1 94 ? -5.905 -17.777 37.526 1.00 62.56 94 SER A CA 1
ATOM 749 C C . SER A 1 94 ? -7.287 -17.781 38.183 1.00 62.56 94 SER A C 1
ATOM 751 O O . SER A 1 94 ? -7.634 -18.762 38.842 1.00 62.56 94 SER A O 1
ATOM 753 N N . GLN A 1 95 ? -8.100 -16.740 37.978 1.00 58.06 95 GLN A N 1
ATOM 754 C CA . GLN A 1 95 ? -9.490 -16.702 38.439 1.00 58.06 95 GLN A CA 1
ATOM 755 C C . GLN A 1 95 ? -10.448 -17.468 37.516 1.00 58.06 95 GLN A C 1
ATOM 757 O O . GLN A 1 95 ? -11.443 -17.997 38.009 1.00 58.06 95 GLN A O 1
ATOM 762 N N . ASP A 1 96 ? -10.100 -17.594 36.233 1.00 54.31 96 ASP A N 1
ATOM 763 C CA . ASP A 1 96 ? -10.873 -18.345 35.234 1.00 54.31 96 ASP A CA 1
ATOM 764 C C . ASP A 1 96 ? -10.404 -19.806 35.063 1.00 54.31 96 ASP A C 1
ATOM 766 O O . ASP A 1 96 ? -11.013 -20.582 34.329 1.00 54.31 96 ASP A O 1
ATOM 770 N N . SER A 1 97 ? -9.362 -20.229 35.793 1.00 51.19 97 SER A N 1
ATOM 771 C CA . SER A 1 97 ? -8.878 -21.618 35.798 1.00 51.19 97 SER A CA 1
ATOM 772 C C . SER A 1 97 ? -9.718 -22.548 36.693 1.00 51.19 97 SER A C 1
ATOM 774 O O . SER A 1 97 ? -9.207 -23.166 37.625 1.00 51.19 97 SER A O 1
ATOM 776 N N . ASP A 1 98 ? -11.015 -22.668 36.409 1.00 52.91 98 ASP A N 1
ATOM 777 C CA . ASP A 1 98 ? -11.780 -23.874 36.754 1.00 52.91 98 ASP A CA 1
ATOM 778 C C . ASP A 1 98 ? -11.859 -24.739 35.485 1.00 52.91 98 ASP A C 1
ATOM 780 O O . ASP A 1 98 ? -12.801 -24.672 34.702 1.00 52.91 98 ASP A O 1
ATOM 784 N N . ASP A 1 99 ? -10.765 -25.473 35.266 1.00 53.09 99 ASP A N 1
ATOM 785 C CA . ASP A 1 99 ? -10.652 -26.706 34.480 1.00 53.09 99 ASP A CA 1
ATOM 786 C C . ASP A 1 99 ? -11.404 -26.733 33.135 1.00 53.09 99 ASP A C 1
ATOM 788 O O . ASP A 1 99 ? -12.547 -27.173 33.084 1.00 53.09 99 ASP A O 1
ATOM 792 N N . ASN A 1 100 ? -10.755 -26.331 32.035 1.00 44.28 100 ASN A N 1
ATOM 793 C CA . ASN A 1 100 ? -10.888 -26.980 30.720 1.00 44.28 100 ASN A CA 1
ATOM 794 C C . ASN A 1 100 ? -9.751 -26.532 29.782 1.00 44.28 100 ASN A C 1
ATOM 796 O O . ASN A 1 100 ? -9.648 -25.360 29.430 1.00 44.28 100 ASN A O 1
ATOM 800 N N . ASP A 1 101 ? -8.937 -27.497 29.348 1.00 52.31 101 ASP A N 1
ATOM 801 C CA . ASP A 1 101 ? -8.047 -27.398 28.187 1.00 52.31 101 ASP A CA 1
ATOM 802 C C . ASP A 1 101 ? -8.835 -26.935 26.945 1.00 52.31 101 ASP A C 1
ATOM 804 O O . ASP A 1 101 ? -9.562 -27.728 26.338 1.00 52.31 101 ASP A O 1
ATOM 808 N N . VAL A 1 102 ? -8.670 -25.681 26.524 1.00 48.72 102 VAL A N 1
ATOM 809 C CA . VAL A 1 102 ? -9.018 -25.225 25.171 1.00 48.72 102 VAL A CA 1
ATOM 810 C C . VAL A 1 102 ? -7.932 -24.258 24.704 1.00 48.72 102 VAL A C 1
ATOM 812 O O . VAL A 1 102 ? -7.513 -23.394 25.466 1.00 48.72 102 VAL A O 1
ATOM 815 N N . ASP A 1 103 ? -7.457 -24.478 23.474 1.00 44.44 103 ASP A N 1
ATOM 816 C CA . ASP A 1 103 ? -6.484 -23.663 22.738 1.00 44.44 103 ASP A CA 1
ATOM 817 C C . ASP A 1 103 ? -6.603 -22.161 23.046 1.00 44.44 103 ASP A C 1
ATOM 819 O O . ASP A 1 103 ? -7.659 -21.556 22.870 1.00 44.44 103 ASP A O 1
ATOM 823 N N . ASP A 1 104 ? -5.476 -21.593 23.469 1.00 45.53 104 ASP A N 1
ATOM 824 C CA . ASP A 1 104 ? -5.247 -20.187 23.795 1.00 45.53 104 ASP A CA 1
ATOM 825 C C . ASP A 1 104 ? -5.282 -19.332 22.511 1.00 45.53 104 ASP A C 1
ATOM 827 O O . ASP A 1 104 ? -4.255 -19.061 21.884 1.00 45.53 104 ASP A O 1
ATOM 831 N N . ASP A 1 105 ? -6.488 -18.968 22.072 1.00 57.09 105 ASP A N 1
ATOM 832 C CA . ASP A 1 105 ? -6.719 -17.749 21.295 1.00 57.09 105 ASP A CA 1
ATOM 833 C C . ASP A 1 105 ? -7.014 -16.648 22.322 1.00 57.09 105 ASP A C 1
ATOM 835 O O . ASP A 1 105 ? -7.963 -16.809 23.097 1.00 57.09 105 ASP A O 1
ATOM 839 N N . PRO A 1 106 ? -6.219 -15.566 22.414 1.00 53.72 106 PRO A N 1
ATOM 840 C CA . PRO A 1 106 ? -6.494 -14.511 23.372 1.00 53.72 106 PRO A CA 1
ATOM 841 C C . PRO A 1 106 ? -7.811 -13.843 22.977 1.00 53.72 106 PRO A C 1
ATOM 843 O O . PRO A 1 106 ? -7.839 -12.977 22.100 1.00 53.72 106 PRO A O 1
ATOM 846 N N . GLU A 1 107 ? -8.907 -14.250 23.621 1.00 56.91 107 GLU A N 1
ATOM 847 C CA . GLU A 1 107 ? -10.186 -13.562 23.524 1.00 56.91 107 GLU A CA 1
ATOM 848 C C . GLU A 1 107 ? -9.973 -12.130 24.024 1.00 56.91 107 GLU A C 1
ATOM 850 O O . GLU A 1 107 ? -9.884 -11.840 25.220 1.00 56.91 107 GLU A O 1
ATOM 855 N N . GLU A 1 108 ? -9.819 -11.225 23.061 1.00 59.53 108 GLU A N 1
ATOM 856 C CA . GLU A 1 108 ? -9.853 -9.787 23.245 1.00 59.53 108 GLU A CA 1
ATOM 857 C C . GLU A 1 108 ? -11.060 -9.465 24.132 1.00 59.53 108 GLU A C 1
ATOM 859 O O . GLU A 1 108 ? -12.200 -9.752 23.761 1.00 59.53 108 GLU A O 1
ATOM 864 N N . ASN A 1 109 ? -10.802 -8.920 25.326 1.00 58.44 109 ASN A N 1
ATOM 865 C CA . ASN A 1 109 ? -11.817 -8.552 26.313 1.00 58.44 109 ASN A CA 1
ATOM 866 C C . ASN A 1 109 ? -12.720 -7.447 25.730 1.00 58.44 109 ASN A C 1
ATOM 868 O O . ASN A 1 109 ? -12.561 -6.259 26.013 1.00 58.44 109 ASN A O 1
ATOM 872 N N . CYS A 1 110 ? -13.656 -7.829 24.864 1.00 57.06 110 CYS A N 1
ATOM 873 C CA . CYS A 1 110 ? -14.649 -6.940 24.297 1.00 57.06 110 CYS A CA 1
ATOM 874 C C . CYS A 1 110 ? -15.628 -6.573 25.417 1.00 57.06 110 CYS A C 1
ATOM 876 O O . CYS A 1 110 ? -16.339 -7.452 25.914 1.00 57.06 110 CYS A O 1
ATOM 878 N N . PRO A 1 111 ? -15.699 -5.297 25.840 1.00 75.38 111 PRO A N 1
ATOM 879 C CA . PRO A 1 111 ? -16.664 -4.891 26.848 1.00 75.38 111 PRO A CA 1
ATOM 880 C C . PRO A 1 111 ? -18.072 -5.222 26.351 1.00 75.38 111 PRO A C 1
ATOM 882 O O . PRO A 1 111 ? -18.443 -4.886 25.224 1.00 75.38 111 PRO A O 1
ATOM 885 N N . THR A 1 112 ? -18.861 -5.896 27.191 1.00 80.69 112 THR A N 1
ATOM 886 C CA . THR A 1 112 ? -20.244 -6.231 26.844 1.00 80.69 112 THR A CA 1
ATOM 887 C C . THR A 1 112 ? -21.036 -4.935 26.634 1.00 80.69 112 THR A C 1
ATOM 889 O O . THR A 1 112 ? -21.100 -4.103 27.545 1.00 80.69 112 THR A O 1
ATOM 892 N N . PRO A 1 113 ? -21.618 -4.710 25.440 1.00 83.88 113 PRO A N 1
ATOM 893 C CA . PRO A 1 113 ? -22.344 -3.481 25.173 1.00 83.88 113 PRO A CA 1
ATOM 894 C C . PRO A 1 113 ? -23.600 -3.424 26.039 1.00 83.88 113 PRO A C 1
ATOM 896 O O . PRO A 1 113 ? -24.261 -4.434 26.297 1.00 83.88 113 PRO A O 1
ATOM 899 N N . SER A 1 114 ? -23.974 -2.219 26.458 1.00 89.38 114 SER A N 1
ATOM 900 C CA . SER A 1 114 ? -25.272 -2.007 27.091 1.00 89.38 114 SER A CA 1
ATOM 901 C C . SER A 1 114 ? -26.404 -2.289 26.093 1.00 89.38 114 SER A C 1
ATOM 903 O O . SER A 1 114 ? -26.216 -2.212 24.879 1.00 89.38 114 SER A O 1
ATOM 905 N N . LEU A 1 115 ? -27.623 -2.549 26.577 1.00 87.56 115 LEU A N 1
ATOM 906 C CA . LEU A 1 115 ? -28.791 -2.739 25.699 1.00 87.56 115 LEU A CA 1
ATOM 907 C C . LEU A 1 115 ? -29.031 -1.526 24.774 1.00 87.56 115 LEU A C 1
ATOM 909 O O . LEU A 1 115 ? -29.387 -1.686 23.611 1.00 87.56 115 LEU A O 1
ATOM 913 N N . SER A 1 116 ? -28.794 -0.308 25.275 1.00 89.25 116 SER A N 1
ATOM 914 C CA . SER A 1 116 ? -28.862 0.932 24.483 1.00 89.25 116 SER A CA 1
ATOM 915 C C . SER A 1 116 ? -27.754 0.988 23.421 1.00 89.25 116 SER A C 1
ATOM 917 O O . SER A 1 116 ? -28.019 1.343 22.273 1.00 89.25 116 SER A O 1
ATOM 919 N N . GLU A 1 117 ? -26.545 0.569 23.817 1.00 91.88 117 GLU A N 1
ATOM 920 C CA . GLU A 1 117 ? -25.395 0.163 22.992 1.00 91.88 117 GLU A CA 1
ATOM 921 C C . GLU A 1 117 ? -25.820 -0.631 21.751 1.00 91.88 117 GLU A C 1
ATOM 923 O O . GLU A 1 117 ? -25.743 -0.194 20.598 1.00 91.88 117 GLU A O 1
ATOM 928 N N . ALA A 1 118 ? -26.335 -1.822 22.045 1.00 91.75 118 ALA A N 1
ATOM 929 C CA . ALA A 1 118 ? -26.724 -2.828 21.074 1.00 91.75 118 ALA A CA 1
ATOM 930 C C . ALA A 1 118 ? -27.876 -2.367 20.170 1.00 91.75 118 ALA A C 1
ATOM 932 O O . ALA A 1 118 ? -27.831 -2.600 18.963 1.00 91.75 118 ALA A O 1
ATOM 933 N N . LEU A 1 119 ? -28.886 -1.681 20.719 1.00 92.06 119 LEU A N 1
ATOM 934 C CA . LEU A 1 119 ? -30.017 -1.168 19.939 1.00 92.06 119 LEU A CA 1
ATOM 935 C C . LEU A 1 119 ? -29.575 -0.122 18.916 1.00 92.06 119 LEU A C 1
ATOM 937 O O . LEU A 1 119 ? -29.938 -0.222 17.745 1.00 92.06 119 LEU A O 1
ATOM 941 N N . LYS A 1 120 ? -28.747 0.844 19.330 1.00 93.75 120 LYS A N 1
ATOM 942 C CA . LYS A 1 120 ? -28.212 1.859 18.413 1.00 93.75 120 LYS A CA 1
ATOM 943 C C . LYS A 1 120 ? -27.347 1.230 17.330 1.00 93.75 120 LYS A C 1
ATOM 945 O O . LYS A 1 120 ? -27.483 1.584 16.161 1.00 93.75 120 LYS A O 1
ATOM 950 N N . ALA A 1 121 ? -26.479 0.290 17.700 1.00 92.62 121 ALA A N 1
ATOM 951 C CA . ALA A 1 121 ? -25.644 -0.417 16.736 1.00 92.62 121 ALA A CA 1
ATOM 952 C C . ALA A 1 121 ? -26.499 -1.186 15.713 1.00 92.62 121 ALA A C 1
ATOM 954 O O . ALA A 1 121 ? -26.271 -1.077 14.508 1.00 92.62 121 ALA A O 1
ATOM 955 N N . ALA A 1 122 ? -27.531 -1.897 16.172 1.00 93.44 122 ALA A N 1
ATOM 956 C CA . ALA A 1 122 ? -28.436 -2.633 15.298 1.00 93.44 122 ALA A CA 1
ATOM 957 C C . ALA A 1 122 ? -29.248 -1.708 14.371 1.00 93.44 122 ALA A C 1
ATOM 959 O O . ALA A 1 122 ? -29.460 -2.048 13.207 1.00 93.44 122 ALA A O 1
ATOM 960 N N . GLU A 1 123 ? -29.672 -0.532 14.846 1.00 94.25 123 GLU A N 1
ATOM 961 C CA . GLU A 1 123 ? -30.372 0.467 14.029 1.00 94.25 123 GLU A CA 1
ATOM 962 C C . GLU A 1 123 ? -29.464 1.018 12.923 1.00 94.25 123 GLU A C 1
ATOM 964 O O . GLU A 1 123 ? -29.861 1.062 11.756 1.00 94.25 123 GLU A O 1
ATOM 969 N N . VAL A 1 124 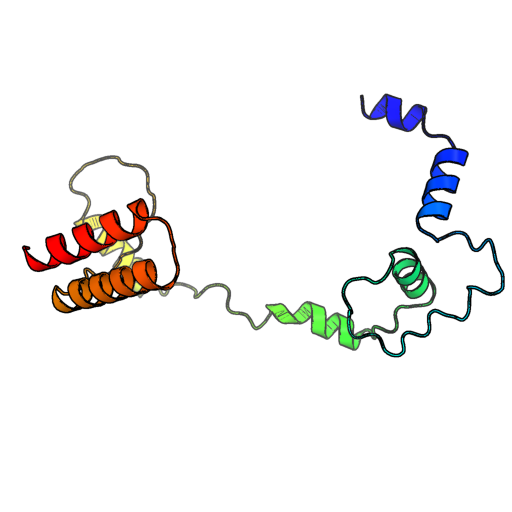? -28.220 1.368 13.267 1.00 96.00 124 VAL A N 1
ATOM 970 C CA . VAL A 1 124 ? -27.221 1.865 12.310 1.00 96.00 124 VAL A CA 1
ATOM 971 C C . VAL A 1 124 ? -26.923 0.818 11.241 1.00 96.00 124 VAL A C 1
ATOM 973 O O . VAL A 1 124 ? -26.942 1.142 10.053 1.00 96.00 124 VAL A O 1
ATOM 976 N N . LEU A 1 125 ? -26.699 -0.439 11.635 1.00 93.81 125 LEU A N 1
ATOM 977 C CA . LEU A 1 125 ? -26.460 -1.535 10.693 1.00 93.81 125 LEU A CA 1
ATOM 978 C C . LEU A 1 125 ? -27.660 -1.757 9.770 1.00 93.81 125 LEU A C 1
ATOM 980 O O . LEU A 1 125 ? -27.490 -1.926 8.562 1.00 93.81 125 LEU A O 1
ATOM 984 N N . ASN A 1 126 ? -28.877 -1.694 10.314 1.00 93.69 126 ASN A N 1
ATOM 985 C CA . ASN A 1 126 ? -30.093 -1.831 9.525 1.00 93.69 126 ASN A CA 1
ATOM 986 C C . ASN A 1 126 ? -30.242 -0.685 8.514 1.00 93.69 126 ASN A C 1
ATOM 988 O O . ASN A 1 126 ? -30.473 -0.945 7.333 1.00 93.69 126 ASN A O 1
ATOM 992 N N . LEU A 1 127 ? -30.040 0.569 8.925 1.00 94.19 127 LEU A N 1
ATOM 993 C CA . LEU A 1 127 ? -30.104 1.719 8.020 1.00 94.19 127 LEU A CA 1
ATOM 994 C C . LEU A 1 127 ? -29.015 1.657 6.940 1.00 94.19 127 LEU A C 1
ATOM 996 O O . LEU A 1 127 ? -29.293 1.893 5.760 1.00 94.19 127 LEU A O 1
ATOM 1000 N N . PHE A 1 128 ? -27.788 1.312 7.332 1.00 95.88 128 PHE A N 1
ATOM 1001 C CA . PHE A 1 128 ? -26.653 1.182 6.423 1.00 95.88 128 PHE A CA 1
ATOM 1002 C C . PHE A 1 128 ? -26.916 0.115 5.361 1.00 95.88 128 PHE A C 1
ATOM 1004 O O . PHE A 1 128 ? -26.727 0.380 4.172 1.00 95.88 128 PHE A O 1
ATOM 1011 N N . ALA A 1 129 ? -27.432 -1.046 5.775 1.00 93.50 129 ALA A N 1
ATOM 1012 C CA . ALA A 1 129 ? -27.778 -2.139 4.879 1.00 93.50 129 ALA A CA 1
ATOM 1013 C C . ALA A 1 129 ? -28.846 -1.736 3.851 1.00 93.50 129 ALA A C 1
ATOM 1015 O O . ALA A 1 129 ? -28.717 -2.032 2.665 1.00 93.50 129 ALA A O 1
ATOM 1016 N N . HIS A 1 130 ? -29.874 -1.004 4.291 1.00 92.00 130 HIS A N 1
ATOM 1017 C CA . HIS A 1 130 ? -30.957 -0.545 3.418 1.00 92.00 130 HIS A CA 1
ATOM 1018 C C . HIS A 1 130 ? -30.537 0.570 2.458 1.00 92.00 130 HIS A C 1
ATOM 1020 O O . HIS A 1 130 ? -31.149 0.707 1.401 1.00 92.00 130 HIS A O 1
ATOM 1026 N N . SER A 1 131 ? -29.513 1.348 2.817 1.00 93.50 131 SER A N 1
ATOM 1027 C CA . SER A 1 131 ? -29.059 2.500 2.030 1.00 93.50 131 SER A CA 1
ATOM 1028 C C . SER A 1 131 ? -27.935 2.167 1.046 1.00 93.50 131 SER A C 1
ATOM 1030 O O . SER A 1 131 ? -27.818 2.843 0.030 1.00 93.50 131 SER A O 1
ATOM 1032 N N . ASN A 1 132 ? -27.099 1.164 1.342 1.00 92.56 132 ASN A N 1
ATOM 1033 C CA . ASN A 1 132 ? -25.865 0.899 0.584 1.00 92.56 132 ASN A CA 1
ATOM 1034 C C . ASN A 1 132 ? -25.873 -0.414 -0.202 1.00 92.56 132 ASN A C 1
ATOM 1036 O O . ASN A 1 132 ? -25.016 -0.602 -1.062 1.00 92.56 132 ASN A O 1
ATOM 1040 N N . PHE A 1 133 ? -26.808 -1.323 0.077 1.00 91.94 133 PHE A N 1
ATOM 1041 C CA . PHE A 1 133 ? -26.884 -2.608 -0.613 1.00 91.94 133 PHE A CA 1
ATOM 1042 C C . PHE A 1 133 ? -28.240 -2.772 -1.285 1.00 91.94 133 PHE A C 1
ATOM 1044 O O . PHE A 1 133 ? -29.265 -2.363 -0.746 1.00 91.94 133 PHE A O 1
ATOM 1051 N N . ASP A 1 134 ? -28.250 -3.439 -2.435 1.00 90.31 134 ASP A N 1
ATOM 1052 C CA . ASP A 1 134 ? -29.475 -3.842 -3.134 1.00 90.31 134 ASP A CA 1
ATOM 1053 C C . ASP A 1 134 ? -29.865 -5.302 -2.858 1.00 90.31 134 ASP A C 1
ATOM 1055 O O . ASP A 1 134 ? -30.903 -5.760 -3.323 1.00 90.31 134 ASP A O 1
ATOM 1059 N N . ASP A 1 135 ? -29.071 -6.028 -2.067 1.00 93.38 135 ASP A N 1
ATOM 1060 C CA . ASP A 1 135 ? -29.359 -7.412 -1.690 1.00 93.38 135 ASP A CA 1
ATOM 1061 C C . ASP A 1 135 ? -30.481 -7.484 -0.641 1.00 93.38 135 ASP A C 1
ATOM 1063 O O . ASP A 1 135 ? -30.303 -7.141 0.534 1.00 93.38 135 ASP A O 1
ATOM 1067 N N . ASP A 1 136 ? -31.642 -7.978 -1.070 1.00 91.56 136 ASP A N 1
ATOM 1068 C CA . ASP A 1 136 ? -32.816 -8.201 -0.224 1.00 91.56 136 ASP A CA 1
ATOM 1069 C C . ASP A 1 136 ? -32.546 -9.188 0.922 1.00 91.56 136 ASP A C 1
ATOM 1071 O O . ASP A 1 136 ? -33.141 -9.081 1.999 1.00 91.56 136 ASP A O 1
ATOM 1075 N N . THR A 1 137 ? -31.613 -10.123 0.731 1.00 92.88 137 THR A N 1
ATOM 1076 C CA . THR A 1 137 ? -31.193 -11.079 1.762 1.00 92.88 137 THR A CA 1
ATOM 1077 C C . THR A 1 137 ? -30.485 -10.348 2.896 1.00 92.88 137 THR A C 1
ATOM 1079 O O . THR A 1 137 ? -30.823 -10.542 4.065 1.00 92.88 137 THR A O 1
ATOM 1082 N N . MET A 1 138 ? -29.553 -9.453 2.555 1.00 90.88 138 MET A N 1
ATOM 1083 C CA . MET A 1 138 ? -28.822 -8.635 3.523 1.00 90.88 138 MET A CA 1
ATOM 1084 C C . MET A 1 138 ? -29.772 -7.703 4.287 1.00 90.88 138 MET A C 1
ATOM 1086 O O . MET A 1 138 ? -29.733 -7.649 5.517 1.00 90.88 138 MET A O 1
ATOM 1090 N N . LYS A 1 139 ? -30.694 -7.034 3.580 1.00 93.00 139 LYS A N 1
ATOM 1091 C CA . LYS A 1 139 ? -31.729 -6.183 4.198 1.00 93.00 139 LYS A CA 1
ATOM 1092 C C . LYS A 1 139 ? -32.598 -6.969 5.181 1.00 93.00 139 LYS A C 1
ATOM 1094 O O . LYS A 1 139 ? -32.814 -6.529 6.311 1.00 93.00 139 LYS A O 1
ATOM 1099 N N . SER A 1 140 ? -33.038 -8.167 4.785 1.00 93.06 140 SER A N 1
ATOM 1100 C CA . SER A 1 140 ? -33.859 -9.044 5.625 1.00 93.06 140 SER A CA 1
ATOM 1101 C C . SER A 1 140 ? -33.127 -9.498 6.890 1.00 93.06 140 SER A C 1
ATOM 1103 O O . SER A 1 140 ? -33.698 -9.449 7.983 1.00 93.06 140 SER A O 1
ATOM 1105 N N . ILE A 1 141 ? -31.858 -9.902 6.773 1.00 94.19 141 ILE A N 1
ATOM 1106 C CA . ILE A 1 141 ? -31.041 -10.325 7.918 1.00 94.19 141 ILE A CA 1
ATOM 1107 C C . ILE A 1 141 ? -30.865 -9.170 8.908 1.00 94.19 141 ILE A C 1
ATOM 1109 O O . ILE A 1 141 ? -31.095 -9.356 10.104 1.00 94.19 141 ILE A O 1
ATOM 1113 N N . MET A 1 142 ? -30.544 -7.969 8.423 1.00 93.19 142 MET A N 1
ATOM 1114 C CA . MET A 1 142 ? -30.318 -6.80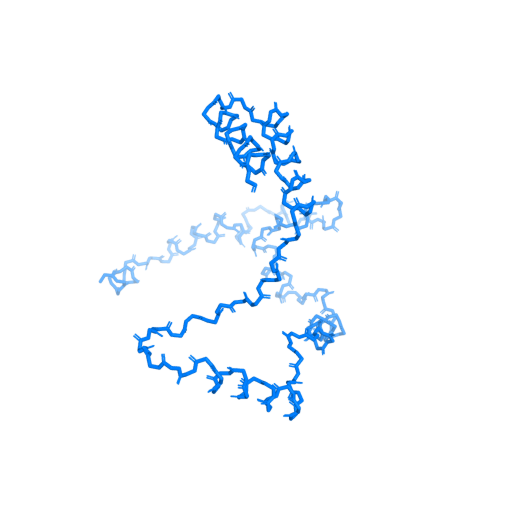7 9.288 1.00 93.19 142 MET A CA 1
ATOM 1115 C C . MET A 1 142 ? -31.601 -6.323 9.975 1.00 93.19 142 MET A C 1
ATOM 1117 O O . MET A 1 142 ? -31.576 -5.976 11.155 1.00 93.19 142 MET A O 1
ATOM 1121 N N . SER A 1 143 ? -32.755 -6.416 9.307 1.00 92.06 143 SER A N 1
ATOM 1122 C CA . SER A 1 143 ? -34.051 -6.152 9.947 1.00 92.06 143 SER A CA 1
ATOM 1123 C C . SER A 1 143 ? -34.402 -7.183 11.021 1.00 92.06 143 SER A C 1
ATOM 1125 O O . SER A 1 143 ? -34.951 -6.831 12.066 1.00 92.06 143 SER A O 1
ATOM 1127 N N . ARG A 1 144 ? -34.075 -8.463 10.803 1.00 93.44 144 ARG A N 1
ATOM 1128 C CA . ARG A 1 144 ? -34.277 -9.514 11.813 1.00 93.44 144 ARG A CA 1
ATOM 1129 C C . ARG A 1 144 ? -33.383 -9.304 13.031 1.00 93.44 144 ARG A C 1
ATOM 1131 O O . ARG A 1 144 ? -33.871 -9.475 14.143 1.00 93.44 144 ARG A O 1
ATOM 1138 N N . LEU A 1 145 ? -32.127 -8.907 12.822 1.00 92.19 145 LEU A N 1
ATOM 1139 C CA . LEU A 1 145 ? -31.196 -8.558 13.895 1.00 92.19 145 LEU A CA 1
ATOM 1140 C C . LEU A 1 145 ? -31.748 -7.401 14.738 1.00 92.19 145 LEU A C 1
ATOM 1142 O O . LEU A 1 145 ? -31.892 -7.541 15.948 1.00 92.19 145 LEU A O 1
ATOM 1146 N N . HIS A 1 146 ? -32.139 -6.298 14.095 1.00 91.06 146 HIS A N 1
ATOM 1147 C CA . HIS A 1 146 ? -32.707 -5.129 14.770 1.00 91.06 146 HIS A CA 1
ATOM 1148 C C . HIS A 1 146 ? -33.938 -5.476 15.621 1.00 91.06 146 HIS A C 1
ATOM 1150 O O . HIS A 1 146 ? -34.040 -5.067 16.776 1.00 91.06 146 HIS A O 1
ATOM 1156 N N . ASN A 1 147 ? -34.846 -6.296 15.088 1.00 90.38 147 ASN A N 1
ATOM 1157 C CA . ASN A 1 147 ? -36.032 -6.727 15.829 1.00 90.38 147 ASN A CA 1
ATOM 1158 C C . ASN A 1 147 ? -35.695 -7.672 16.986 1.00 90.38 147 ASN A C 1
ATOM 1160 O O . ASN A 1 147 ? -36.312 -7.567 18.041 1.00 90.38 147 ASN A O 1
ATOM 1164 N N . ALA A 1 148 ? -34.723 -8.571 16.809 1.00 90.44 148 ALA A N 1
ATOM 1165 C CA . ALA A 1 148 ? -34.312 -9.502 17.855 1.00 90.44 148 ALA A CA 1
ATOM 1166 C C . ALA A 1 148 ? -33.761 -8.765 19.084 1.00 90.44 148 ALA A C 1
ATOM 1168 O O . ALA A 1 148 ? -34.141 -9.093 20.207 1.00 90.44 148 ALA A O 1
ATOM 1169 N N . VAL A 1 149 ? -32.948 -7.724 18.868 1.00 87.94 149 VAL A N 1
ATOM 1170 C CA . VAL A 1 149 ? -32.403 -6.885 19.949 1.00 87.94 149 VAL A CA 1
ATOM 1171 C C . VAL A 1 149 ? -33.508 -6.084 20.652 1.00 87.94 149 VAL A C 1
ATOM 1173 O O . VAL A 1 149 ? -33.429 -5.860 21.852 1.00 87.94 149 VAL A O 1
ATOM 1176 N N . HIS A 1 150 ? -34.577 -5.704 19.946 1.00 80.06 150 HIS A N 1
ATOM 1177 C CA . HIS A 1 150 ? -35.720 -4.989 20.529 1.00 80.06 150 HIS A CA 1
ATOM 1178 C C . HIS A 1 150 ? -36.676 -5.897 21.330 1.00 80.06 150 HIS A C 1
ATOM 1180 O O . HIS A 1 150 ? -37.482 -5.408 22.126 1.00 80.06 150 HIS A O 1
ATOM 1186 N N . THR A 1 151 ? -36.635 -7.211 21.102 1.00 77.44 151 THR A N 1
ATOM 1187 C CA . THR A 1 151 ? -37.457 -8.200 21.823 1.00 77.44 151 THR A CA 1
ATOM 1188 C C . THR A 1 151 ? -36.742 -8.879 22.992 1.00 77.44 151 THR A C 1
ATOM 1190 O O . THR A 1 151 ? -37.380 -9.672 23.686 1.00 77.44 151 THR A O 1
ATOM 1193 N N . SER A 1 152 ? -35.446 -8.606 23.178 1.00 57.59 152 SER A N 1
ATOM 1194 C CA . SER A 1 152 ? -34.619 -9.137 24.268 1.00 57.59 152 SER A CA 1
ATOM 1195 C C . SER A 1 152 ? -34.633 -8.234 25.496 1.00 57.59 152 SER A C 1
ATOM 1197 O O . SER A 1 152 ? -34.361 -8.795 26.581 1.00 57.59 152 SER A O 1
#

Foldseek 3Di:
DVVVVVVPDDPVNVVVVCVVLVLDPPDPVVPPPPDPPDDPPVPPDRPSVVVVCVVVPPPCDPVNVVVVVCPCVPPCPDDDDDPVNVVVVVVVVVVPPPDDDDDDPPPDCDPDADLVRQLVVLVVLLVCQVPPDPDPVSNVVSVVSNVVSVVD